Protein AF-A0A8J3CTA1-F1 (afdb_monomer_lite)

Organism: NCBI:txid1479486

pLDDT: mean 74.03, std 15.34, range [34.56, 89.44]

InterPro domains:
  IPR017850 Alkaline-phosphatase-like, core domain superfamily [SSF53649] (12-49)

Sequence (53 aa):
MAQAEICAVLYDDGQTDALYDLESDPHQLNNVIGSFPEVANELRLKLEAKIQE

Structure (mmCIF, N/CA/C/O backbone):
data_AF-A0A8J3CTA1-F1
#
_entry.id   AF-A0A8J3CTA1-F1
#
loop_
_atom_site.group_PDB
_atom_site.id
_atom_site.type_symbol
_atom_site.label_atom_id
_atom_site.label_alt_id
_atom_site.label_comp_id
_atom_site.label_asym_id
_atom_site.label_entity_id
_atom_site.label_seq_id
_atom_site.pdbx_PDB_ins_code
_atom_site.Cartn_x
_atom_site.Cartn_y
_atom_site.Cartn_z
_atom_site.occupancy
_atom_site.B_iso_or_equiv
_atom_site.auth_seq_id
_atom_site.auth_comp_id
_atom_site.auth_asym_id
_atom_site.auth_atom_id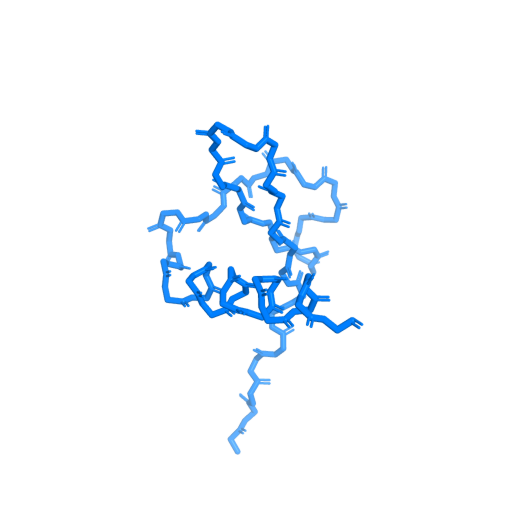
_atom_site.pdbx_PDB_model_num
ATOM 1 N N . MET A 1 1 ? -6.578 -25.202 -4.670 1.00 34.56 1 MET A N 1
ATOM 2 C CA . MET A 1 1 ? -6.498 -23.916 -5.391 1.00 34.56 1 MET A CA 1
ATOM 3 C C . MET A 1 1 ? -5.518 -23.088 -4.587 1.00 34.56 1 MET A C 1
ATOM 5 O O . MET A 1 1 ? -5.801 -22.859 -3.421 1.00 34.56 1 MET A O 1
ATOM 9 N N . ALA A 1 2 ? -4.313 -22.847 -5.108 1.00 40.06 2 ALA A N 1
ATOM 10 C CA . ALA A 1 2 ? -3.266 -22.161 -4.355 1.00 40.06 2 ALA A CA 1
ATOM 11 C C . ALA A 1 2 ? -3.691 -20.700 -4.182 1.00 40.06 2 ALA A C 1
ATOM 13 O O . ALA A 1 2 ? -3.832 -19.980 -5.168 1.00 40.06 2 ALA A O 1
ATOM 14 N N . GLN A 1 3 ? -3.997 -20.312 -2.948 1.00 44.50 3 GLN A N 1
ATOM 15 C CA . GLN A 1 3 ? -4.163 -18.917 -2.581 1.00 44.50 3 GLN A CA 1
ATOM 16 C C . GLN A 1 3 ? -2.780 -18.295 -2.767 1.00 44.50 3 GLN A C 1
ATOM 18 O O . GLN A 1 3 ? -1.841 -18.716 -2.101 1.00 44.50 3 GLN A O 1
ATOM 23 N N . ALA A 1 4 ? -2.619 -17.421 -3.761 1.00 42.91 4 ALA A N 1
ATOM 24 C CA . ALA A 1 4 ? -1.383 -16.672 -3.915 1.00 42.91 4 ALA A CA 1
ATOM 25 C C . ALA A 1 4 ? -1.257 -15.797 -2.666 1.00 42.91 4 ALA A C 1
ATOM 27 O O . ALA A 1 4 ? -2.023 -14.850 -2.485 1.00 42.91 4 ALA A O 1
ATOM 28 N N . GLU A 1 5 ? -0.373 -16.199 -1.759 1.00 47.88 5 GLU A N 1
ATOM 29 C CA . GLU A 1 5 ? 0.017 -15.428 -0.588 1.00 47.88 5 GLU A CA 1
ATOM 30 C C . GLU A 1 5 ? 0.852 -14.253 -1.087 1.00 47.88 5 GLU A C 1
ATOM 32 O O . GLU A 1 5 ? 2.069 -14.269 -0.989 1.00 47.88 5 GLU A O 1
ATOM 37 N N . ILE A 1 6 ? 0.201 -13.249 -1.681 1.00 53.66 6 ILE A N 1
ATOM 38 C CA . ILE A 1 6 ? 0.882 -12.006 -2.030 1.00 53.66 6 ILE A CA 1
ATOM 39 C C . ILE A 1 6 ? 1.403 -11.448 -0.703 1.00 53.66 6 ILE A C 1
ATOM 41 O O . ILE A 1 6 ? 0.608 -11.037 0.150 1.00 53.66 6 ILE A O 1
ATOM 45 N N . CYS A 1 7 ? 2.724 -11.472 -0.503 1.00 60.72 7 CYS A N 1
ATOM 46 C CA . CYS A 1 7 ? 3.387 -10.854 0.645 1.00 60.72 7 CYS A CA 1
ATOM 47 C C . CYS A 1 7 ? 3.322 -9.334 0.480 1.00 60.72 7 CYS A C 1
ATOM 49 O O . 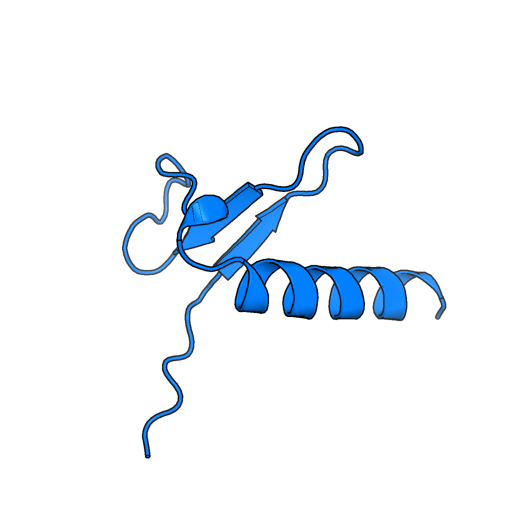CYS A 1 7 ? 4.313 -8.675 0.170 1.00 60.72 7 CYS A O 1
ATOM 51 N N . ALA A 1 8 ? 2.121 -8.786 0.646 1.00 62.38 8 ALA A N 1
ATOM 52 C CA . ALA A 1 8 ? 1.846 -7.385 0.433 1.00 62.38 8 ALA A CA 1
ATOM 53 C C . ALA A 1 8 ? 1.871 -6.611 1.750 1.00 62.38 8 ALA A C 1
ATOM 55 O O . ALA A 1 8 ? 1.236 -7.008 2.730 1.00 62.38 8 ALA A O 1
ATOM 56 N N . VAL A 1 9 ? 2.582 -5.485 1.765 1.00 65.81 9 VAL A N 1
ATOM 57 C CA . VAL A 1 9 ? 2.587 -4.559 2.904 1.00 65.81 9 VAL A CA 1
ATOM 58 C C . VAL A 1 9 ? 1.859 -3.288 2.509 1.00 65.81 9 VAL A C 1
ATOM 60 O O . VAL A 1 9 ? 2.190 -2.668 1.497 1.00 65.81 9 VAL A O 1
ATOM 63 N N . LEU A 1 10 ? 0.862 -2.929 3.319 1.00 65.44 10 LEU A N 1
ATOM 64 C CA . LEU A 1 10 ? 0.187 -1.643 3.243 1.00 65.44 10 LEU A CA 1
ATOM 65 C C . LEU A 1 10 ? 0.925 -0.656 4.152 1.00 65.44 10 LEU A C 1
ATOM 67 O O . LEU A 1 10 ? 1.013 -0.886 5.359 1.00 65.44 10 LEU A O 1
ATOM 71 N N . TYR A 1 11 ? 1.452 0.420 3.574 1.00 68.06 11 TYR A N 1
ATOM 72 C CA . TYR A 1 11 ? 1.941 1.570 4.335 1.00 68.06 11 TYR A CA 1
ATOM 73 C C . TYR A 1 11 ? 0.851 2.638 4.374 1.00 68.06 11 TYR A C 1
ATOM 75 O O . TYR A 1 11 ? 0.451 3.136 3.323 1.00 68.06 11 TYR A O 1
ATOM 83 N N . ASP A 1 12 ? 0.405 2.979 5.583 1.00 63.75 12 ASP A N 1
ATOM 84 C CA . ASP A 1 12 ? -0.494 4.101 5.859 1.00 63.75 12 ASP A CA 1
ATOM 85 C C . ASP A 1 12 ? 0.288 5.178 6.629 1.00 63.75 12 ASP A C 1
ATOM 87 O O . ASP A 1 12 ? 0.591 5.015 7.810 1.00 63.75 12 ASP A O 1
ATOM 91 N N . ASP A 1 13 ? 0.669 6.259 5.941 1.00 63.28 13 ASP A N 1
ATOM 92 C CA . ASP A 1 13 ? 1.296 7.451 6.551 1.00 63.28 13 ASP A CA 1
ATOM 93 C C . ASP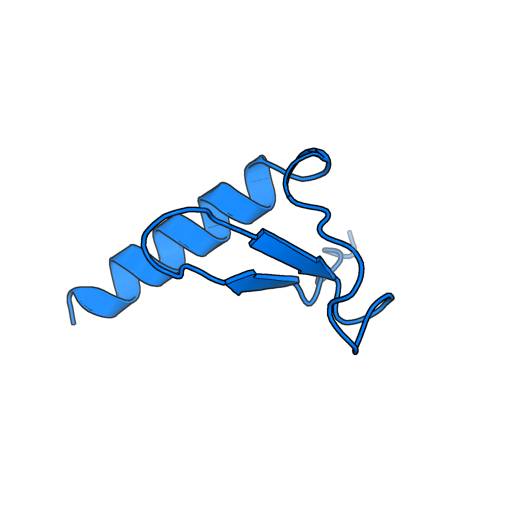 A 1 13 ? 0.240 8.526 6.903 1.00 63.28 13 ASP A C 1
ATOM 95 O O . ASP A 1 13 ? 0.554 9.688 7.147 1.00 63.28 13 ASP A O 1
ATOM 99 N N . GLY A 1 14 ? -1.054 8.174 6.879 1.00 59.44 14 GLY A N 1
ATOM 100 C CA . GLY A 1 14 ? -2.164 9.084 7.179 1.00 59.44 14 GLY A CA 1
ATOM 101 C C . GLY A 1 14 ? -2.558 10.036 6.040 1.00 59.44 14 GLY A C 1
ATOM 102 O O . GLY A 1 14 ? -3.506 10.807 6.196 1.00 59.44 14 GLY A O 1
ATOM 103 N N . GLN A 1 15 ? -1.870 9.994 4.890 1.00 59.16 15 GLN A N 1
ATOM 104 C CA . GLN A 1 15 ? -2.220 10.776 3.691 1.00 59.16 15 GLN A CA 1
ATOM 105 C C . GLN A 1 15 ? -2.491 9.929 2.442 1.00 59.16 15 GLN A C 1
ATOM 107 O O . GLN A 1 15 ? -3.306 10.334 1.611 1.00 59.16 15 GLN A O 1
ATOM 112 N N . THR A 1 16 ? -1.834 8.776 2.291 1.00 67.50 16 THR A N 1
ATOM 113 C CA . THR A 1 16 ? -2.011 7.909 1.117 1.00 67.50 16 THR A CA 1
ATOM 114 C C . THR A 1 16 ? -1.594 6.480 1.428 1.00 67.50 16 THR A C 1
ATOM 116 O O . THR A 1 16 ? -0.483 6.266 1.908 1.00 67.50 16 THR A O 1
ATOM 119 N N . ASP A 1 17 ? -2.457 5.525 1.088 1.00 79.50 17 ASP A N 1
ATOM 120 C CA . ASP A 1 17 ? -2.146 4.101 1.138 1.00 79.50 17 ASP A CA 1
ATOM 121 C C . ASP A 1 17 ? -1.176 3.725 0.001 1.00 79.50 17 ASP A C 1
ATOM 123 O O . ASP A 1 17 ? -1.334 4.156 -1.149 1.00 79.50 17 ASP A O 1
ATOM 127 N N . ALA A 1 18 ? -0.190 2.880 0.296 1.00 84.56 18 ALA A N 1
ATOM 128 C CA . ALA A 1 18 ? 0.669 2.257 -0.710 1.00 84.56 18 ALA A CA 1
ATOM 129 C C . ALA A 1 18 ? 0.736 0.747 -0.497 1.00 84.56 18 ALA A C 1
ATOM 131 O O . ALA A 1 18 ? 0.820 0.286 0.639 1.00 84.56 18 ALA A O 1
ATOM 132 N N . LEU A 1 19 ? 0.713 -0.012 -1.595 1.00 85.69 19 LEU A N 1
ATOM 133 C CA . LEU A 1 19 ? 0.770 -1.470 -1.582 1.00 85.69 19 LEU A CA 1
ATOM 134 C C . LEU A 1 19 ? 2.005 -1.925 -2.354 1.00 85.69 19 LEU A C 1
ATOM 136 O O . LEU A 1 19 ? 2.151 -1.577 -3.525 1.00 85.69 19 LEU A O 1
ATOM 140 N N . TYR A 1 20 ? 2.854 -2.723 -1.716 1.00 86.81 20 TYR A N 1
ATOM 141 C CA . TYR A 1 20 ? 4.064 -3.280 -2.328 1.00 86.81 20 TYR A CA 1
ATOM 142 C C . TYR A 1 20 ? 4.040 -4.799 -2.250 1.00 86.81 20 TYR A C 1
ATOM 144 O O . TYR A 1 20 ? 3.715 -5.336 -1.195 1.00 86.81 20 TYR A O 1
ATOM 152 N N . ASP A 1 21 ? 4.403 -5.475 -3.338 1.00 88.50 21 ASP A N 1
ATOM 153 C CA . ASP A 1 21 ? 4.609 -6.926 -3.363 1.00 88.50 21 ASP A CA 1
ATOM 154 C C . ASP A 1 21 ? 6.050 -7.245 -2.954 1.00 88.50 21 ASP A C 1
ATOM 156 O O . ASP A 1 21 ? 6.971 -7.078 -3.747 1.00 88.50 21 ASP A O 1
ATOM 160 N N . LEU A 1 22 ? 6.262 -7.715 -1.727 1.00 85.31 22 LEU A N 1
ATOM 161 C CA . LEU A 1 22 ? 7.604 -7.999 -1.222 1.00 85.31 22 LEU A CA 1
ATOM 162 C C . LEU A 1 22 ? 8.251 -9.244 -1.841 1.00 85.31 22 LEU A C 1
ATOM 164 O O . LEU A 1 22 ? 9.462 -9.409 -1.686 1.00 85.31 22 LEU A O 1
ATOM 168 N N . GLU A 1 23 ? 7.495 -10.117 -2.518 1.00 86.44 23 GLU A N 1
ATOM 169 C CA . GLU A 1 23 ? 8.093 -11.264 -3.214 1.00 86.44 23 GLU A CA 1
ATOM 170 C C . GLU A 1 23 ? 8.878 -10.800 -4.441 1.00 86.44 23 GLU A C 1
ATOM 172 O O . GLU A 1 23 ? 10.024 -11.205 -4.651 1.00 86.44 23 GLU A O 1
ATOM 177 N N . SER A 1 24 ? 8.266 -9.921 -5.235 1.00 84.06 24 SER A N 1
ATOM 178 C CA . SER A 1 24 ? 8.845 -9.409 -6.480 1.00 84.06 24 SER A CA 1
ATOM 179 C C . SER A 1 24 ? 9.625 -8.104 -6.285 1.00 84.06 24 SER A C 1
ATOM 181 O O . SER A 1 24 ? 10.548 -7.811 -7.045 1.00 84.06 24 SER A O 1
ATOM 183 N N . ASP A 1 25 ? 9.263 -7.314 -5.274 1.00 86.38 25 ASP A N 1
ATOM 184 C CA . ASP A 1 25 ? 9.786 -5.980 -4.981 1.00 86.38 25 ASP A CA 1
ATOM 185 C C . ASP A 1 25 ? 10.141 -5.840 -3.483 1.00 86.38 25 ASP A C 1
ATOM 187 O O . ASP A 1 25 ? 9.545 -5.050 -2.745 1.00 86.38 25 ASP A O 1
ATOM 191 N N . PRO A 1 26 ? 11.156 -6.583 -2.998 1.00 86.88 26 PRO A N 1
ATOM 192 C CA . PRO A 1 26 ? 11.545 -6.584 -1.583 1.00 86.88 26 PRO A CA 1
ATOM 193 C C . PRO A 1 26 ? 12.024 -5.213 -1.080 1.00 86.88 26 PRO A C 1
ATOM 195 O O . PRO A 1 26 ? 12.056 -4.962 0.124 1.00 86.88 26 PRO A O 1
ATOM 198 N N . HIS A 1 27 ? 12.410 -4.324 -1.998 1.00 89.12 27 HIS A N 1
ATOM 199 C CA . HIS A 1 27 ? 12.838 -2.959 -1.706 1.00 89.12 27 HIS A CA 1
ATOM 200 C C . HIS A 1 27 ? 11.702 -1.928 -1.775 1.00 89.12 27 HIS A C 1
ATOM 202 O O . HIS A 1 27 ? 11.978 -0.754 -1.539 1.00 89.12 27 HIS A O 1
ATOM 208 N N . GLN A 1 28 ? 10.459 -2.346 -2.054 1.00 87.75 28 GLN A N 1
ATOM 209 C CA . GLN A 1 28 ? 9.268 -1.484 -2.038 1.00 87.75 28 GLN A CA 1
ATOM 210 C C . GLN A 1 28 ? 9.412 -0.258 -2.955 1.00 87.75 28 GLN A C 1
ATOM 212 O O . GLN A 1 28 ? 9.092 0.873 -2.592 1.00 87.75 28 GLN A O 1
ATOM 217 N N . LEU A 1 29 ? 9.963 -0.472 -4.147 1.00 88.75 29 LEU A N 1
ATOM 218 C CA . LEU A 1 29 ? 10.197 0.567 -5.145 1.00 88.75 29 LEU A CA 1
ATOM 219 C C . LEU A 1 29 ? 8.990 0.762 -6.075 1.00 88.75 29 LEU A C 1
ATOM 221 O O . LEU A 1 29 ? 8.879 1.802 -6.723 1.00 88.75 29 LEU A O 1
ATOM 225 N N . ASN A 1 30 ? 8.091 -0.222 -6.152 1.00 88.50 30 ASN A N 1
ATOM 226 C CA . ASN A 1 30 ? 6.990 -0.284 -7.105 1.00 88.50 30 ASN A CA 1
ATOM 227 C C . ASN A 1 30 ? 5.645 -0.366 -6.375 1.00 88.50 30 ASN A C 1
ATOM 229 O O . ASN A 1 30 ? 5.201 -1.438 -5.968 1.00 88.50 30 ASN A O 1
ATOM 233 N N . ASN A 1 31 ? 4.959 0.772 -6.252 1.00 87.44 31 ASN A N 1
ATOM 234 C CA . ASN A 1 31 ? 3.612 0.808 -5.686 1.00 87.44 31 ASN A CA 1
ATOM 235 C C . ASN A 1 31 ? 2.599 0.177 -6.661 1.00 87.44 31 ASN A C 1
ATOM 237 O O . ASN A 1 31 ? 2.370 0.694 -7.756 1.00 87.44 31 ASN A O 1
ATOM 241 N N . VAL A 1 32 ? 1.966 -0.917 -6.242 1.00 89.44 32 VAL A N 1
ATOM 242 C CA . VAL A 1 32 ? 0.983 -1.689 -7.017 1.00 89.44 32 VAL A CA 1
ATOM 243 C C . VAL A 1 32 ? -0.455 -1.502 -6.527 1.00 89.44 32 VAL A C 1
ATOM 245 O O . VAL A 1 32 ? -1.351 -2.228 -6.959 1.00 89.44 32 VAL A O 1
ATOM 248 N N . ILE A 1 33 ? -0.720 -0.515 -5.664 1.00 85.31 33 ILE A N 1
ATOM 249 C CA . ILE A 1 33 ? -2.051 -0.306 -5.071 1.00 85.31 33 ILE A CA 1
ATOM 250 C C . ILE A 1 33 ? -3.164 -0.133 -6.114 1.00 85.31 33 ILE A C 1
ATOM 252 O O . ILE A 1 33 ? -4.256 -0.671 -5.949 1.00 85.31 33 ILE A O 1
ATOM 256 N N . GLY A 1 34 ? -2.876 0.551 -7.226 1.00 84.69 34 GLY A N 1
ATOM 257 C CA . GLY A 1 34 ? -3.835 0.746 -8.318 1.00 84.69 34 GLY A CA 1
ATOM 258 C C . GLY A 1 34 ? -4.156 -0.531 -9.100 1.00 84.69 34 GLY A C 1
ATOM 259 O O . GLY A 1 34 ? -5.212 -0.615 -9.722 1.00 84.69 34 GLY A O 1
ATOM 260 N N . SER A 1 35 ? -3.270 -1.527 -9.050 1.00 88.44 35 SER A N 1
ATOM 261 C CA . SER A 1 35 ? -3.448 -2.818 -9.720 1.00 88.44 35 SER A CA 1
ATOM 262 C C . SER A 1 35 ? -4.241 -3.810 -8.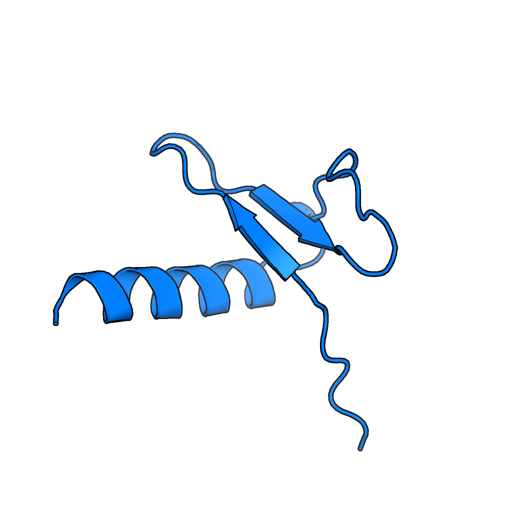867 1.00 88.44 35 SER A C 1
ATOM 264 O O . SER A 1 35 ? -4.900 -4.687 -9.420 1.00 88.44 35 SER A O 1
ATOM 266 N N . PHE A 1 36 ? -4.206 -3.664 -7.536 1.00 85.19 36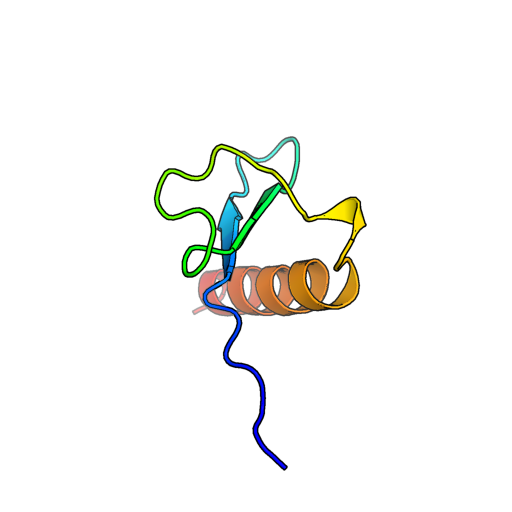 PHE A N 1
ATOM 267 C CA . PHE A 1 36 ? -4.853 -4.579 -6.587 1.00 85.19 36 PHE A CA 1
ATOM 268 C C . PHE A 1 36 ? -5.648 -3.833 -5.495 1.00 85.19 36 PHE A C 1
ATOM 270 O O . PHE A 1 36 ? -5.358 -3.979 -4.303 1.00 85.19 36 PHE A O 1
ATOM 277 N N . PRO A 1 37 ? -6.682 -3.053 -5.866 1.00 82.62 37 PRO A N 1
ATOM 278 C CA . PRO A 1 37 ? -7.452 -2.259 -4.905 1.00 82.62 37 PRO A CA 1
ATOM 279 C C . PRO A 1 37 ? -8.192 -3.117 -3.862 1.00 82.62 37 PRO A C 1
ATOM 281 O O . PRO A 1 37 ? -8.380 -2.685 -2.727 1.00 82.62 37 PRO A O 1
ATOM 284 N N . GLU A 1 38 ? -8.581 -4.347 -4.214 1.00 86.62 38 GLU A N 1
ATOM 285 C CA . GLU A 1 38 ? -9.268 -5.279 -3.306 1.00 86.62 38 GLU A CA 1
ATOM 286 C C . GLU A 1 38 ? -8.356 -5.735 -2.157 1.00 86.62 38 GLU A C 1
ATOM 288 O O . GLU A 1 38 ? -8.773 -5.758 -0.998 1.00 86.62 38 GLU A O 1
ATOM 293 N N . VAL A 1 39 ? -7.089 -6.024 -2.471 1.00 85.19 39 VAL A N 1
ATOM 294 C CA . VAL A 1 39 ? -6.067 -6.438 -1.497 1.00 85.19 39 VAL A CA 1
ATOM 295 C C . VAL A 1 39 ? -5.730 -5.284 -0.557 1.00 85.19 39 VAL A C 1
ATOM 297 O O . VAL A 1 39 ? -5.641 -5.479 0.655 1.00 85.19 39 VAL A O 1
ATOM 300 N N . ALA A 1 40 ? -5.603 -4.070 -1.098 1.00 83.69 40 ALA A N 1
ATOM 301 C CA . ALA A 1 40 ? -5.359 -2.877 -0.299 1.00 83.69 40 ALA A CA 1
ATOM 302 C C . ALA A 1 40 ? -6.489 -2.626 0.712 1.00 83.69 40 ALA A C 1
ATOM 304 O O . ALA A 1 40 ? -6.223 -2.403 1.891 1.00 83.69 40 ALA A O 1
ATOM 305 N N . ASN A 1 41 ? -7.750 -2.744 0.281 1.00 84.88 41 ASN A N 1
ATOM 306 C CA . ASN A 1 41 ? -8.900 -2.568 1.163 1.00 84.88 41 ASN A CA 1
ATOM 307 C C . ASN A 1 41 ? -8.988 -3.662 2.242 1.00 84.88 41 ASN A C 1
ATOM 309 O O . ASN A 1 41 ? -9.285 -3.366 3.397 1.00 84.88 41 ASN A O 1
ATOM 313 N N . GLU A 1 42 ? -8.697 -4.922 1.901 1.00 85.62 42 GLU A N 1
ATOM 314 C CA . GLU A 1 42 ? -8.665 -6.007 2.890 1.00 85.62 42 GLU A CA 1
ATOM 315 C C . GLU A 1 42 ? -7.580 -5.774 3.955 1.00 85.62 42 GLU A C 1
ATOM 317 O O . GLU A 1 42 ? -7.836 -5.931 5.151 1.00 85.62 42 GLU A O 1
ATOM 322 N N . LEU A 1 43 ? -6.376 -5.367 3.538 1.00 82.69 43 LEU A N 1
ATOM 323 C CA . LEU A 1 43 ? -5.283 -5.043 4.457 1.00 82.69 43 LEU A CA 1
ATOM 324 C C . LEU A 1 43 ? -5.628 -3.853 5.348 1.00 82.69 43 LEU A C 1
ATOM 326 O O . LEU A 1 43 ? -5.374 -3.903 6.551 1.00 82.69 43 LEU A O 1
ATOM 330 N N . ARG A 1 44 ? -6.265 -2.826 4.781 1.00 82.38 44 ARG A N 1
ATOM 331 C CA . ARG A 1 44 ? -6.728 -1.648 5.514 1.00 82.38 44 ARG A CA 1
ATOM 332 C C . ARG A 1 44 ? -7.735 -2.022 6.600 1.00 82.38 44 ARG A C 1
ATOM 334 O O . ARG A 1 44 ? -7.542 -1.664 7.757 1.00 82.38 44 ARG A O 1
ATOM 341 N N . LEU A 1 45 ? -8.740 -2.834 6.269 1.00 83.88 45 LEU A N 1
ATOM 342 C CA . LEU A 1 45 ? -9.719 -3.324 7.246 1.00 83.88 45 LEU A CA 1
ATOM 343 C C . LEU A 1 45 ? -9.057 -4.134 8.372 1.00 83.88 45 LEU A C 1
ATOM 345 O O . LEU A 1 45 ? -9.442 -4.006 9.533 1.00 83.88 45 LEU A O 1
ATOM 349 N N . LYS A 1 46 ? -8.043 -4.949 8.054 1.00 82.62 46 LYS A N 1
ATOM 350 C CA . LYS A 1 46 ? -7.275 -5.702 9.061 1.00 82.62 46 LYS A CA 1
ATOM 351 C C . LYS A 1 46 ? -6.430 -4.792 9.961 1.00 82.62 46 LYS A C 1
ATOM 353 O O . LYS A 1 46 ? -6.308 -5.080 11.150 1.00 82.62 46 LYS A O 1
ATOM 358 N N . LEU A 1 47 ? -5.853 -3.721 9.414 1.00 76.19 47 LEU A N 1
ATOM 359 C CA . LEU A 1 47 ? -5.128 -2.692 10.168 1.00 76.19 47 LEU A CA 1
ATOM 360 C C . LEU A 1 47 ? -6.066 -1.935 11.115 1.00 76.19 47 LEU A C 1
ATOM 362 O O . LEU A 1 47 ? -5.779 -1.852 12.307 1.00 76.19 47 LEU A O 1
ATOM 366 N N . GLU A 1 48 ? -7.217 -1.475 10.620 1.00 76.44 48 GLU A N 1
ATOM 367 C CA . GLU A 1 48 ? -8.241 -0.790 11.422 1.00 76.44 48 GLU A CA 1
ATOM 368 C C . GLU A 1 48 ? -8.778 -1.692 12.547 1.00 76.44 48 GLU A C 1
ATOM 370 O O . GLU A 1 48 ? -8.933 -1.243 13.683 1.00 76.44 48 GLU A O 1
ATOM 375 N N . ALA A 1 49 ? -8.992 -2.983 12.269 1.00 76.94 49 ALA A N 1
ATOM 376 C CA . ALA A 1 49 ? -9.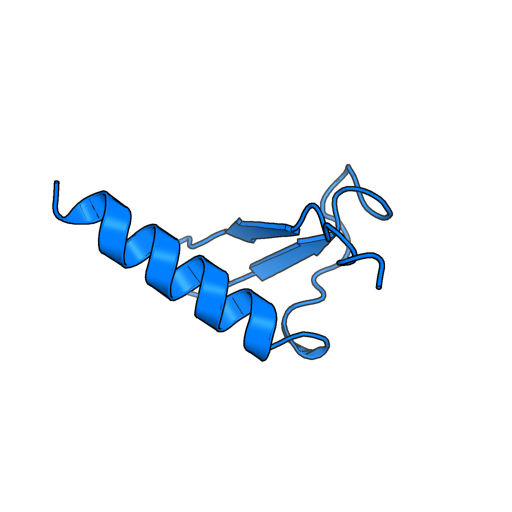440 -3.950 13.270 1.00 76.94 49 ALA A CA 1
ATOM 377 C C . ALA A 1 49 ? -8.409 -4.188 14.389 1.00 76.94 49 ALA A C 1
ATOM 379 O O . ALA A 1 49 ? -8.796 -4.382 15.537 1.00 76.94 49 ALA A O 1
ATOM 380 N N . LYS A 1 50 ? -7.103 -4.143 14.085 1.00 65.06 50 LYS A N 1
ATOM 381 C CA . LYS A 1 50 ? -6.032 -4.325 15.083 1.00 65.06 50 LYS A CA 1
ATOM 382 C C . LYS A 1 50 ? -5.806 -3.116 15.993 1.00 65.06 50 LYS A C 1
ATOM 384 O O . LYS A 1 50 ? -5.175 -3.273 17.029 1.00 65.06 50 LYS A O 1
ATOM 389 N N . ILE A 1 51 ? -6.279 -1.929 15.616 1.00 59.94 51 ILE A N 1
ATOM 390 C CA . ILE A 1 51 ? -6.120 -0.698 16.411 1.00 59.94 51 ILE A CA 1
ATOM 391 C C . ILE A 1 51 ? -7.180 -0.597 17.530 1.00 59.94 51 ILE A C 1
ATOM 393 O O . ILE A 1 51 ? -7.026 0.207 18.446 1.00 59.94 51 ILE A O 1
ATOM 397 N N . GLN A 1 52 ? -8.245 -1.408 17.489 1.00 54.16 52 GLN A N 1
ATOM 398 C CA . GLN A 1 52 ? -9.343 -1.368 18.469 1.00 54.16 52 GLN A CA 1
ATOM 399 C C . GLN A 1 52 ? -9.248 -2.396 19.617 1.00 54.16 52 GLN A C 1
ATOM 401 O O . GLN A 1 52 ? -10.193 -2.484 20.404 1.00 54.16 52 GLN A O 1
ATOM 406 N N . GLU A 1 53 ? -8.146 -3.143 19.736 1.00 46.91 53 GLU A N 1
ATOM 407 C CA . GLU A 1 53 ? -7.887 -4.098 20.836 1.00 46.91 53 GLU A CA 1
ATOM 408 C C . GLU A 1 53 ? -6.845 -3.550 21.824 1.00 46.91 53 GLU A C 1
ATOM 410 O O . GLU A 1 53 ? -7.072 -3.683 23.050 1.00 46.91 53 GLU A O 1
#

Secondary structure (DSSP, 8-state):
-------EEEEE-SS-EEEEETTT-TT--S--TTT-HHHHHHHHHHHHHHTT-

Radius of gyration: 11.59 Å; chains: 1; bounding box: 23×35×31 Å

Foldseek 3Di:
DDDPPQVWDWDCPPPDTFIDRCVVCVPRPDTCCVVCVVVSVVVVVVVVVVVVD